Protein 8K4Y (pdb70)

Solvent-accessible surface area: 5339 Å² total

Sequence (67 aa):
GPGPGPRGDKKGETGERRGPGPGPGGPGPGPRGDKGEETGERGPGPGPGPGPGPRGDKGETGEERGPGPGP

Secondary structure (DSSP, 8-state):
-----PPPPPPPPPPPP------/-----PPPPPPPPPPPP-----/-----PPPPPPPPPPPP-----

Structure (mmCIF, N/CA/C/O backbone):
data_8K4Y
#
_entry.id   8K4Y
#
_cell.length_a   17.867
_cell.length_b   21.225
_cell.length_c   89.138
_cell.angle_alpha   90.000
_cell.angle_beta   90.636
_cell.angle_gamma   90.000
#
_symmetry.space_group_name_H-M   'P 1 21 1'
#
loop_
_entity.id
_entity.type
_entity.pdbx_description
1 polymer 'triple-helix region of human ReCol 3'
2 non-polymer 'SULFATE ION'
3 water water
#
loop_
_atom_site.group_PDB
_atom_site.id
_atom_site.type_symbol
_atom_site.label_atom_id
_atom_site.label_alt_id
_atom_site.label_comp_id
_atom_site.label_asym_id
_atom_site.label_entity_id
_atom_site.label_seq_id
_atom_site.pdbx_PDB_ins_code
_atom_site.Cartn_x
_atom_site.Cartn_y
_atom_site.Cartn_z
_atom_site.occupancy
_atom_site.B_iso_or_equiv
_atom_site.auth_seq_id
_atom_site.auth_comp_id
_atom_site.auth_asym_id
_atom_site.auth_atom_id
_atom_site.pdbx_PDB_model_num
ATOM 1 N N . GLY A 1 3 ? -1.900 -3.815 -82.721 1.000 42.780 3 GLY A N 1
ATOM 2 C CA . GLY A 1 3 ? -1.487 -2.447 -82.289 1.000 45.102 3 GLY A CA 1
ATOM 3 C C . GLY A 1 3 ? -0.596 -2.510 -81.056 1.000 44.020 3 GLY A C 1
ATOM 4 O O . GLY A 1 3 ? -0.292 -3.599 -80.571 1.000 41.050 3 GLY A O 1
ATOM 5 N N . PRO A 1 4 ? -0.170 -1.360 -80.489 1.000 43.675 4 PRO A N 1
ATOM 6 C CA . PRO A 1 4 ? 0.618 -1.369 -79.262 1.000 41.749 4 PRO A CA 1
ATOM 7 C C . PRO A 1 4 ? -0.229 -1.889 -78.107 1.000 39.385 4 PRO A C 1
ATOM 8 O O . PRO A 1 4 ? -1.455 -1.791 -78.137 1.000 36.917 4 PRO A O 1
ATOM 20 N N . GLY A 1 6 ? -2.150 -2.036 -74.537 1.000 23.961 6 GLY A N 1
ATOM 21 C CA . GLY A 1 6 ? -2.769 -1.029 -73.661 1.000 24.342 6 GLY A CA 1
ATOM 22 C C . GLY A 1 6 ? -1.839 -0.641 -72.517 1.000 23.853 6 GLY A C 1
ATOM 23 O O . GLY A 1 6 ? -0.898 -1.360 -72.166 1.000 21.859 6 GLY A O 1
ATOM 24 N N . PRO A 1 7 ? -2.108 0.504 -71.860 1.000 23.267 7 PRO A N 1
ATOM 25 C CA . PRO A 1 7 ? -1.366 0.872 -70.663 1.000 22.441 7 PRO A CA 1
ATOM 26 C C . PRO A 1 7 ? -1.722 -0.028 -69.472 1.000 20.899 7 PRO A C 1
ATOM 27 O O . PRO A 1 7 ? -2.726 -0.733 -69.465 1.000 17.751 7 PRO A O 1
ATOM 39 N N . GLY A 1 9 ? -3.189 -1.239 -65.931 1.000 14.140 9 GLY A N 1
ATOM 40 C CA . GLY A 1 9 ? -4.335 -0.892 -65.083 1.000 14.072 9 GLY A CA 1
ATOM 41 C C . GLY A 1 9 ? -3.879 -0.047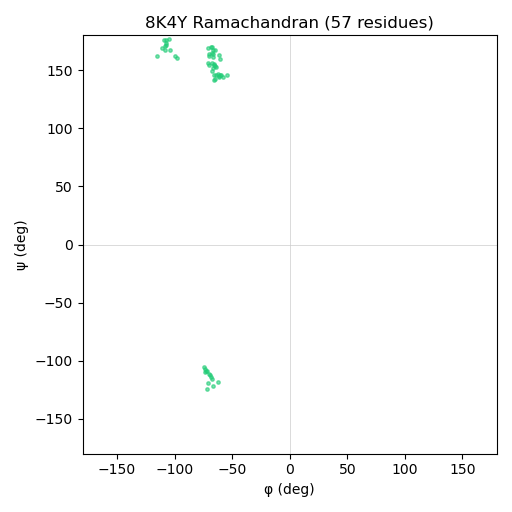 -63.890 1.000 14.032 9 GLY A C 1
ATOM 42 O O . GLY A 1 9 ? -2.687 0.105 -63.593 1.000 13.119 9 GLY A O 1
ATOM 43 N N . PRO A 1 10 ? -4.849 0.550 -63.189 1.000 13.442 10 PRO A N 1
ATOM 44 C CA . PRO A 1 10 ? -4.566 1.282 -61.959 1.000 12.717 10 PRO A CA 1
ATOM 45 C C . PRO A 1 10 ? -4.058 0.353 -60.860 1.000 10.966 10 PRO A C 1
ATOM 46 O O . PRO A 1 10 ? -4.330 -0.853 -60.843 1.000 10.983 10 PRO A O 1
ATOM 50 N N . ARG A 1 11 ? -3.324 0.967 -59.938 1.000 11.256 11 ARG A N 1
ATOM 51 C CA . ARG A 1 11 ? -2.918 0.262 -58.708 1.000 10.942 11 ARG A CA 1
ATOM 52 C C . ARG A 1 11 ? -4.160 -0.304 -58.020 1.000 10.875 11 ARG A C 1
ATOM 53 O O . ARG A 1 11 ? -5.212 0.341 -58.013 1.000 12.656 11 ARG A O 1
ATOM 61 N N . GLY A 1 12 ? -3.987 -1.466 -57.379 1.000 10.438 12 GLY A N 1
ATOM 62 C CA . GLY A 1 12 ? -5.047 -2.098 -56.594 1.000 10.113 12 GLY A CA 1
ATOM 63 C C . GLY A 1 12 ? -5.429 -1.264 -55.385 1.000 10.459 12 GLY A C 1
ATOM 64 O O . GLY A 1 12 ? -4.769 -0.273 -55.041 1.000 11.124 12 GLY A O 1
ATOM 65 N N . ASP A 1 13 ? -6.550 -1.620 -54.773 1.000 10.331 13 ASP A N 1
ATOM 66 C CA . ASP A 1 13 ? -7.022 -0.935 -53.546 1.000 10.995 13 ASP A CA 1
ATOM 67 C C . ASP A 1 13 ? -6.032 -1.141 -52.396 1.000 9.568 13 ASP A C 1
ATOM 68 O O . ASP A 1 13 ? -5.342 -2.154 -52.324 1.000 10.558 13 ASP A O 1
ATOM 73 N N . LYS A 1 14 ? -6.023 -0.183 -51.487 1.000 9.610 14 LYS A N 1
ATOM 74 C CA A LYS A 1 14 ? -5.245 -0.319 -50.234 0.500 10.127 14 LYS A CA 1
ATOM 75 C CA B LYS A 1 14 ? -5.255 -0.309 -50.227 0.500 10.267 14 LYS A CA 1
ATOM 76 C C . LYS A 1 14 ? -5.793 -1.500 -49.442 1.000 9.827 14 LYS A C 1
ATOM 77 O O . LYS A 1 14 ? -7.014 -1.757 -49.475 1.000 10.782 14 LYS A O 1
ATOM 88 N N . GLY A 1 15 ? -4.916 -2.203 -48.779 1.000 9.314 15 GLY A N 1
ATOM 89 C CA . GLY A 1 15 ? -5.319 -3.325 -47.929 1.000 9.187 15 GLY A CA 1
ATOM 90 C C . GLY A 1 15 ? -6.235 -2.947 -46.769 1.000 9.810 15 GLY A C 1
ATOM 91 O O . GLY A 1 15 ? -6.315 -1.766 -46.354 1.000 9.922 15 GLY A O 1
ATOM 92 N N . GLU A 1 16 ? -6.854 -3.977 -46.238 1.000 11.313 16 GLU A N 1
ATOM 93 C CA . GLU A 1 16 ? -7.727 -3.812 -45.055 1.000 12.530 16 GLU A CA 1
ATOM 94 C C . GLU A 1 16 ? -6.869 -3.372 -43.872 1.000 12.007 16 GLU A C 1
ATOM 95 O O . GLU A 1 16 ? -5.661 -3.661 -43.800 1.000 11.165 16 GLU A O 1
ATOM 101 N N . THR A 1 17 ? -7.514 -2.673 -42.947 1.000 12.435 17 THR A N 1
ATOM 102 C CA . THR A 1 17 ? -6.879 -2.158 -41.725 1.000 12.583 17 THR A CA 1
ATOM 103 C C . THR A 1 17 ? -6.474 -3.337 -40.866 1.000 10.464 17 THR A C 1
ATOM 104 O O . THR A 1 17 ? -7.173 -4.347 -40.835 1.000 10.278 17 THR A O 1
ATOM 108 N N . GLY A 1 18 ? -5.348 -3.169 -40.164 1.000 10.118 18 GLY A N 1
ATOM 109 C CA . GLY A 1 18 ? -4.898 -4.246 -39.284 1.000 9.830 18 GLY A CA 1
ATOM 110 C C . GLY A 1 18 ? -5.821 -4.387 -38.085 1.000 9.509 18 GLY A C 1
ATOM 111 O O . GLY A 1 18 ? -6.649 -3.493 -37.779 1.000 10.544 18 GLY A O 1
ATOM 112 N N . GLU A 1 19 ? -5.706 -5.544 -37.465 1.000 10.383 19 GLU A N 1
ATOM 113 C CA . GLU A 1 19 ? -6.450 -5.820 -36.202 1.000 11.286 19 GLU A CA 1
ATOM 114 C C . GLU A 1 19 ? -6.040 -4.862 -35.097 1.000 10.418 19 GLU A C 1
ATOM 115 O O . GLU A 1 19 ? -4.902 -4.467 -35.003 1.000 9.272 19 GLU A O 1
ATOM 121 N N . ARG A 1 20 ? -7.014 -4.511 -34.284 1.000 11.626 20 ARG A N 1
ATOM 122 C CA A ARG A 1 20 ? -6.754 -3.768 -33.035 0.500 11.663 20 ARG A CA 1
ATOM 123 C CA B ARG A 1 20 ? -6.757 -3.768 -33.034 0.500 11.754 20 ARG A CA 1
ATOM 124 C C . ARG A 1 20 ? -5.839 -4.615 -32.158 1.000 11.627 20 ARG A C 1
ATOM 125 O O . ARG A 1 20 ? -5.967 -5.840 -32.163 1.000 12.333 20 ARG A O 1
ATOM 140 N N . GLY A 1 21 ? -4.935 -3.930 -31.461 1.000 11.522 21 GLY A N 1
ATOM 141 C CA . GLY A 1 21 ? -4.031 -4.588 -30.509 1.000 11.805 21 GLY A CA 1
ATOM 142 C C . GLY A 1 21 ? -4.810 -5.268 -29.398 1.000 12.576 21 GLY A C 1
ATOM 143 O O . GLY A 1 21 ? -5.976 -4.980 -29.111 1.000 12.315 21 GLY A O 1
ATOM 144 N N . PRO A 1 22 ? -4.141 -6.225 -28.747 1.000 13.248 22 PRO A N 1
ATOM 145 C CA . PRO A 1 22 ? -4.718 -6.935 -27.615 1.000 13.572 22 PRO A CA 1
ATOM 146 C C . PRO A 1 22 ? -4.799 -6.038 -26.381 1.000 13.203 22 PRO A C 1
ATOM 147 O O . PRO A 1 22 ? -4.144 -5.007 -26.298 1.000 12.947 22 PRO A O 1
ATOM 159 N N . GLY A 1 24 ? -4.402 -4.531 -22.621 1.000 14.775 24 GLY A N 1
ATOM 160 C CA . GLY A 1 24 ? -3.259 -4.322 -21.731 1.000 14.956 24 GLY A CA 1
ATOM 161 C C . GLY A 1 24 ? -3.369 -5.186 -20.476 1.000 15.807 24 GLY A C 1
ATOM 162 O O . GLY A 1 24 ? -4.406 -5.756 -20.159 1.000 14.927 24 GLY A O 1
ATOM 163 N N . PRO A 1 25 ? -2.243 -5.366 -19.784 1.000 17.995 25 PRO A N 1
ATOM 164 C CA . PRO A 1 25 ? -2.213 -6.179 -18.574 1.000 18.838 25 PRO A CA 1
ATOM 165 C C . PRO A 1 25 ? -2.894 -5.459 -17.422 1.000 19.914 25 PRO A C 1
ATOM 166 O O . PRO A 1 25 ? -3.129 -4.253 -17.488 1.000 18.212 25 PRO A O 1
ATOM 178 N N . GLY A 1 27 ? -3.302 -3.469 -13.940 1.000 23.046 27 GLY A N 1
ATOM 179 C CA . GLY A 1 27 ? -2.520 -2.366 -13.358 1.000 24.628 27 GLY A CA 1
ATOM 180 C C . GLY A 1 27 ? -1.694 -2.836 -12.162 1.000 26.617 27 GLY A C 1
ATOM 181 O O . GLY A 1 27 ? -1.759 -3.996 -11.740 1.000 28.938 27 GLY A O 1
ATOM 182 N N . PRO A 1 28 ? -0.871 -1.932 -11.594 1.000 28.977 28 PRO A N 1
ATOM 183 C CA . PRO A 1 28 ? -0.092 -2.237 -10.399 1.000 31.242 28 PRO A CA 1
ATOM 184 C C . PRO A 1 28 ? -1.004 -2.557 -9.220 1.000 34.566 28 PRO A C 1
ATOM 185 O O . PRO A 1 28 ? -2.156 -2.111 -9.170 1.000 30.441 28 PRO A O 1
ATOM 197 N N . GLY A 1 30 ? -2.580 -2.034 -5.583 1.000 41.713 30 GLY A N 1
ATOM 198 C CA . GLY A 1 30 ? -3.020 -0.750 -5.009 1.000 42.076 30 GLY A CA 1
ATOM 199 C C . GLY A 1 30 ? -2.389 -0.499 -3.654 1.000 45.591 30 GLY A C 1
ATOM 200 O O . GLY A 1 30 ? -1.512 -1.232 -3.170 1.000 48.786 30 GLY A O 1
ATOM 210 N N . GLY B 1 3 ? -4.020 -1.199 -77.440 1.000 34.980 3 GLY B N 1
ATOM 211 C CA . GLY B 1 3 ? -4.953 -2.065 -76.705 1.000 30.821 3 GLY B CA 1
ATOM 212 C C . GLY B 1 3 ? -5.656 -1.283 -75.595 1.000 31.253 3 GLY B C 1
ATOM 213 O O . GLY B 1 3 ? -5.239 -0.186 -75.226 1.000 34.329 3 GLY B O 1
ATOM 214 N N . PRO B 1 4 ? -6.743 -1.832 -75.015 1.000 31.604 4 PRO B N 1
ATOM 215 C CA . PRO B 1 4 ? -7.411 -1.180 -73.896 1.000 33.620 4 PRO B CA 1
ATOM 216 C C . PRO B 1 4 ? -6.499 -1.191 -72.668 1.000 29.467 4 PRO B C 1
ATOM 217 O O . PRO B 1 4 ? -5.564 -1.997 -72.563 1.000 25.286 4 PRO B O 1
ATOM 229 N N . GLY B 1 6 ? -5.208 -2.074 -68.942 1.000 18.107 6 GLY B N 1
ATOM 230 C CA . GLY B 1 6 ? -5.341 -3.297 -68.144 1.000 16.746 6 GLY B CA 1
ATOM 231 C C . GLY B 1 6 ? -6.326 -3.088 -66.999 1.000 15.365 6 GLY B C 1
ATOM 232 O O . GLY B 1 6 ? -6.750 -1.973 -66.668 1.000 15.497 6 GLY B O 1
ATOM 233 N N . PRO B 1 7 ? -6.739 -4.190 -66.359 1.000 14.950 7 PRO B N 1
ATOM 234 C CA . PRO B 1 7 ? -7.617 -4.090 -65.194 1.000 14.338 7 PRO B CA 1
ATOM 235 C C . PRO B 1 7 ? -6.882 -3.597 -63.951 1.000 14.793 7 PRO B C 1
ATOM 236 O O . PRO B 1 7 ? -5.660 -3.578 -63.918 1.000 14.314 7 PRO B O 1
ATOM 248 N N . GLY B 1 9 ? -5.105 -3.585 -60.341 1.000 10.936 9 GLY B N 1
ATOM 249 C CA . GLY B 1 9 ? -4.259 -4.526 -59.614 1.000 10.494 9 GLY B CA 1
ATOM 250 C C . GLY B 1 9 ? -4.997 -5.118 -58.424 1.000 10.345 9 GLY B C 1
ATOM 251 O O . GLY B 1 9 ? -6.104 -4.720 -58.067 1.000 10.390 9 GLY B O 1
ATOM 252 N N . PRO B 1 10 ? -4.392 -6.157 -57.841 1.000 9.909 10 PRO B N 1
ATOM 253 C CA . PRO B 1 10 ? -4.911 -6.807 -56.650 1.000 10.150 10 PRO B CA 1
ATOM 254 C C . PRO B 1 10 ? -4.855 -5.895 -55.427 1.000 9.494 10 PRO B C 1
ATOM 255 O O . PRO B 1 10 ? -4.031 -5.014 -55.332 1.000 9.005 10 PRO B O 1
ATOM 259 N N . ARG B 1 1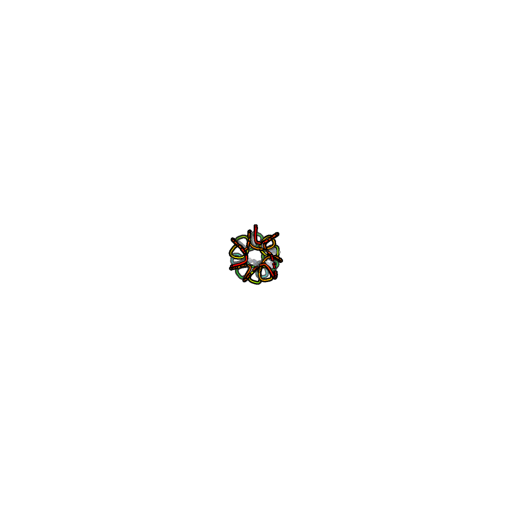1 ? -5.781 -6.139 -54.520 1.000 10.436 11 ARG B N 1
ATOM 260 C CA . ARG B 1 11 ? -5.854 -5.413 -53.229 1.000 11.138 11 ARG B CA 1
ATOM 261 C C . ARG B 1 11 ? -4.574 -5.666 -52.442 1.000 9.563 11 ARG B C 1
ATOM 262 O O . ARG B 1 11 ? -4.018 -6.765 -52.444 1.000 10.046 11 ARG B O 1
ATOM 270 N N . GLY B 1 12 ? -4.144 -4.643 -51.738 1.000 8.723 12 GLY B N 1
ATOM 271 C CA . GLY B 1 12 ? -2.968 -4.719 -50.866 1.000 8.822 12 GLY B CA 1
ATOM 272 C C . GLY B 1 12 ? -3.168 -5.633 -49.666 1.000 9.347 12 GLY B C 1
ATOM 273 O O . GLY B 1 12 ? -4.295 -6.063 -49.357 1.000 10.255 12 GLY B O 1
ATOM 274 N N . ASP B 1 13 ? -2.057 -5.924 -49.010 1.000 10.078 13 ASP B N 1
ATOM 275 C CA . ASP B 1 13 ? -2.033 -6.763 -47.794 1.000 10.435 13 ASP B CA 1
ATOM 276 C C . ASP B 1 13 ? -2.759 -6.076 -46.637 1.000 9.740 13 ASP B C 1
ATOM 277 O O . ASP B 1 13 ? -2.789 -4.857 -46.524 1.000 8.972 13 ASP B O 1
ATOM 282 N N . LYS B 1 14 ? -3.249 -6.917 -45.735 1.000 9.932 14 LYS B N 1
ATOM 283 C CA . LYS B 1 14 ? -3.861 -6.443 -44.476 1.000 10.092 14 LYS B CA 1
ATOM 284 C C . LYS B 1 14 ? -2.776 -5.745 -43.655 1.000 10.009 14 LYS B C 1
ATOM 285 O O . LYS B 1 14 ? -1.593 -6.182 -43.678 1.000 10.973 14 LYS B O 1
ATOM 291 N N . GLY B 1 15 ? -3.192 -4.713 -42.931 1.000 10.016 15 GLY B N 1
ATOM 292 C CA . GLY B 1 15 ? -2.232 -3.981 -42.097 1.000 9.800 15 GLY B CA 1
ATOM 293 C C . GLY B 1 15 ? -1.749 -4.785 -40.877 1.000 9.836 15 GLY B C 1
ATOM 294 O O . GLY B 1 15 ? -2.271 -5.848 -40.529 1.000 10.104 15 GLY B O 1
ATOM 295 N N . GLU B 1 16 ? -0.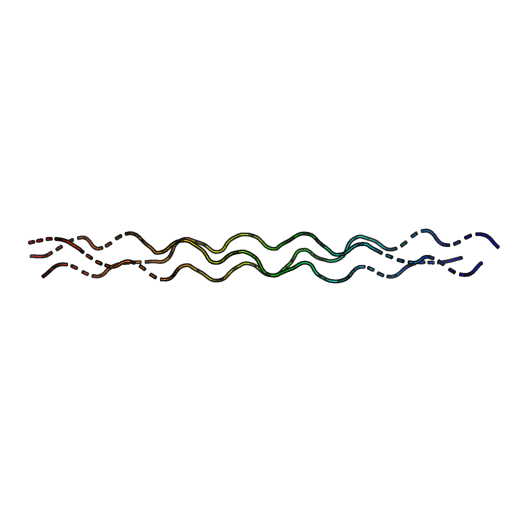666 -4.295 -40.316 1.000 10.483 16 GLU B N 1
ATOM 296 C CA A GLU B 1 16 ? -0.054 -4.805 -39.061 0.500 11.067 16 GLU B CA 1
ATOM 297 C CA B GLU B 1 16 ? -0.082 -4.861 -39.080 0.500 11.150 16 GLU B CA 1
ATOM 298 C C . GLU B 1 16 ? -1.075 -4.717 -37.929 1.000 10.087 16 GLU B C 1
ATOM 299 O O . GLU B 1 16 ? -1.822 -3.764 -37.885 1.000 9.533 16 GLU B O 1
ATOM 310 N N . THR B 1 17 ? -1.003 -5.663 -37.016 1.000 9.998 17 THR B N 1
ATOM 311 C CA . THR B 1 17 ? -1.772 -5.630 -35.747 1.000 9.505 17 THR B CA 1
ATOM 312 C C . THR B 1 17 ? -1.276 -4.469 -34.913 1.000 9.232 17 THR B C 1
ATOM 313 O O . THR B 1 17 ? -0.078 -4.210 -34.866 1.000 10.280 17 THR B O 1
ATOM 317 N N . GLY B 1 18 ? -2.196 -3.799 -34.238 1.000 9.570 18 GLY B N 1
ATOM 318 C CA . GLY B 1 18 ? -1.813 -2.738 -33.305 1.000 9.532 18 GLY B CA 1
ATOM 319 C C . GLY B 1 18 ? -1.080 -3.307 -32.103 1.000 10.277 18 GLY B C 1
ATOM 320 O O . GLY B 1 18 ? -1.088 -4.507 -31.845 1.000 10.764 18 GLY B O 1
ATOM 321 N N . GLU B 1 19 ? -0.431 -2.397 -31.399 1.000 11.871 19 GLU B N 1
ATOM 322 C CA . GLU B 1 19 ? 0.301 -2.726 -30.153 1.000 12.272 19 GLU B CA 1
ATOM 323 C C . GLU B 1 19 ? -0.677 -3.065 -29.034 1.000 11.639 19 GLU B C 1
ATOM 324 O O . GLU B 1 19 ? -1.825 -2.604 -29.052 1.000 11.485 19 GLU B O 1
ATOM 330 N N . ARG B 1 20 ? -0.197 -3.862 -28.085 1.000 12.023 20 ARG B N 1
ATOM 331 C CA . ARG B 1 20 ? -0.981 -4.146 -26.870 1.000 12.070 20 ARG B CA 1
ATOM 332 C C . ARG B 1 20 ? -1.240 -2.835 -26.139 1.000 11.958 20 ARG B C 1
ATOM 333 O O . ARG B 1 20 ? -0.402 -1.943 -26.148 1.000 14.290 20 ARG B O 1
ATOM 341 N N . GLY B 1 21 ? -2.409 -2.745 -25.512 1.000 12.544 21 GLY B N 1
ATOM 342 C CA . GLY B 1 21 ? -2.772 -1.558 -24.747 1.000 14.167 21 GLY B CA 1
ATOM 343 C C . GLY B 1 21 ? -1.900 -1.445 -23.502 1.000 15.475 21 GLY B C 1
ATOM 344 O O . GLY B 1 21 ? -1.157 -2.348 -23.096 1.000 15.172 21 GLY B O 1
ATOM 345 N N . PRO B 1 22 ? -2.010 -0.285 -22.849 1.000 18.029 22 PRO B N 1
ATOM 346 C CA . PRO B 1 22 ? -1.233 -0.026 -21.649 1.000 19.959 22 PRO B CA 1
ATOM 347 C C . PRO B 1 22 ? -1.756 -0.809 -20.444 1.000 21.162 22 PRO B C 1
ATOM 348 O O . PRO B 1 22 ? -2.877 -1.316 -20.464 1.000 18.575 22 PRO B O 1
ATOM 360 N N . GLY B 1 24 ? -3.550 -1.329 -16.886 1.000 21.659 24 GLY B N 1
ATOM 361 C CA . GLY B 1 24 ? -4.691 -0.698 -16.208 1.000 20.842 24 GLY B CA 1
ATOM 362 C C . GLY B 1 24 ? -4.227 0.237 -15.097 1.000 22.456 24 GLY B C 1
ATOM 363 O O . GLY B 1 24 ? -3.043 0.353 -14.769 1.000 24.514 24 GLY B O 1
ATOM 364 N N . PRO B 1 25 ? -5.194 0.917 -14.464 1.000 22.227 25 PRO B N 1
ATOM 365 C CA . PRO B 1 25 ? -4.875 1.812 -13.361 1.000 24.723 25 PRO B CA 1
ATOM 366 C C . PRO B 1 25 ? -4.484 1.003 -12.133 1.000 28.336 25 PRO B C 1
ATOM 367 O O . PRO B 1 25 ? -4.720 -0.213 -12.073 1.000 23.994 25 PRO B O 1
ATOM 379 N N . GLY B 1 27 ? -4.570 -0.701 -8.502 1.000 32.784 27 GLY B N 1
ATOM 380 C CA . GLY B 1 27 ? -5.678 -1.324 -7.756 1.000 35.398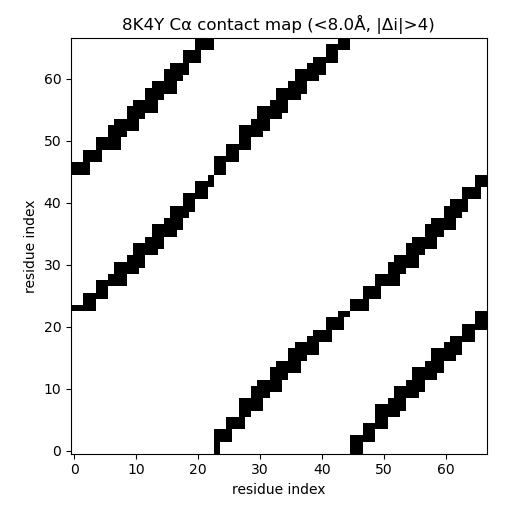 27 GLY B CA 1
ATOM 381 C C . GLY B 1 27 ? -6.120 -0.443 -6.589 1.000 34.778 27 GLY B C 1
ATOM 382 O O . GLY B 1 27 ? -5.512 0.589 -6.315 1.000 32.108 27 GLY B O 1
ATOM 383 N N . PRO B 1 28 ? -7.221 -0.810 -5.898 1.000 36.966 28 PRO B N 1
ATOM 384 C CA . PRO B 1 28 ? -7.692 -0.078 -4.717 1.000 38.776 28 PRO B CA 1
ATOM 385 C C . PRO B 1 28 ? -7.035 -0.505 -3.389 1.000 39.748 28 PRO B C 1
ATOM 386 O O . PRO B 1 28 ? -5.866 -0.945 -3.345 1.000 34.949 28 PRO B O 1
ATOM 390 N N . GLY C 1 3 ? -4.462 -3.590 -80.332 1.000 36.992 3 GLY C N 1
ATOM 391 C CA . GLY C 1 3 ? -3.352 -4.278 -79.612 1.000 32.285 3 GLY C CA 1
ATOM 392 C C . GLY C 1 3 ? -3.885 -5.058 -78.415 1.000 31.221 3 GLY C C 1
ATOM 393 O O . GLY C 1 3 ? -5.062 -4.953 -78.068 1.000 30.338 3 GLY C O 1
ATOM 394 N N . PRO C 1 4 ? -3.033 -5.856 -77.737 1.000 30.483 4 PRO C N 1
ATOM 395 C CA . PRO C 1 4 ? -3.500 -6.643 -76.601 1.000 30.776 4 PRO C CA 1
ATOM 39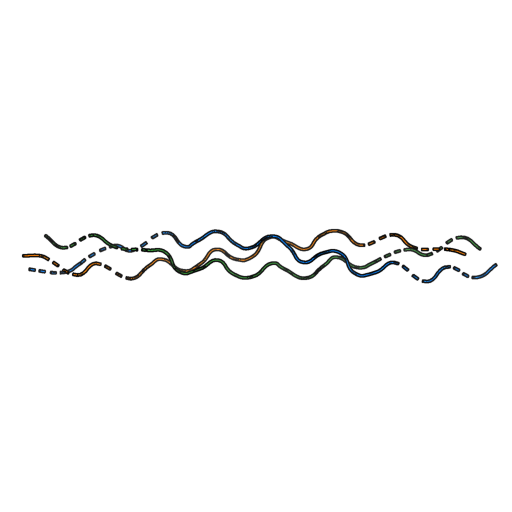6 C C . PRO C 1 4 ? -3.847 -5.705 -75.445 1.000 27.235 4 PRO C C 1
ATOM 397 O O . PRO C 1 4 ? -3.330 -4.588 -75.359 1.000 25.424 4 PRO C O 1
ATOM 409 N N . GLY C 1 6 ? -3.663 -3.922 -71.849 1.000 20.103 6 GLY C N 1
ATOM 410 C CA . GLY C 1 6 ? -2.566 -3.669 -70.900 1.000 20.063 6 GLY C CA 1
ATOM 411 C C . GLY C 1 6 ? -2.555 -4.718 -69.802 1.000 21.274 6 GLY C C 1
ATOM 412 O O . GLY C 1 6 ? -3.570 -5.383 -69.528 1.000 20.359 6 GLY C O 1
ATOM 413 N N . PRO C 1 7 ? -1.411 -4.871 -69.110 1.000 19.554 7 PRO C N 1
ATOM 414 C CA . PRO C 1 7 ? -1.349 -5.786 -67.978 1.000 19.753 7 PRO C CA 1
ATOM 415 C C . PRO C 1 7 ? -2.164 -5.265 -66.805 1.000 16.439 7 PRO C C 1
ATOM 416 O O . PRO C 1 7 ? -2.440 -4.062 -66.704 1.000 14.094 7 PRO C O 1
ATOM 428 N N . GLY C 1 9 ? -2.841 -3.790 -63.166 1.000 11.483 9 GLY C N 1
ATOM 429 C CA . GLY C 1 9 ? -2.065 -2.825 -62.389 1.000 10.728 9 GLY C CA 1
ATOM 430 C C . GLY C 1 9 ? -1.348 -3.510 -61.221 1.000 10.639 9 GLY C C 1
ATOM 431 O O . GLY C 1 9 ? -1.509 -4.704 -60.934 1.000 12.243 9 GLY C O 1
ATOM 432 N N . PRO C 1 10 ? -0.475 -2.736 -60.576 1.000 10.116 10 PRO C N 1
ATOM 433 C CA . PRO C 1 10 ? 0.294 -3.241 -59.448 1.000 10.438 10 PRO C CA 1
ATOM 434 C C . PRO C 1 10 ? -0.589 -3.443 -58.224 1.000 9.832 10 PRO C C 1
ATOM 435 O O . PRO C 1 10 ? -1.657 -2.849 -58.100 1.000 10.162 10 PRO C O 1
ATOM 439 N N . ARG C 1 11 ? -0.113 -4.328 -57.361 1.000 10.537 11 ARG C N 1
ATOM 440 C CA . ARG C 1 11 ? -0.797 -4.587 -56.067 1.000 11.055 11 ARG C CA 1
ATOM 441 C C . ARG C 1 11 ? -0.892 -3.283 -55.300 1.000 10.631 11 ARG C C 1
ATOM 442 O O . ARG C 1 11 ? 0.033 -2.465 -55.272 1.000 12.198 11 ARG C O 1
ATOM 450 N N . GLY C 1 12 ? -2.016 -3.149 -54.594 1.000 9.529 12 GLY C N 1
ATOM 451 C CA . GLY C 1 12 ? -2.215 -1.954 -53.775 1.000 10.052 12 GLY C CA 1
ATOM 452 C C . GLY C 1 12 ? -1.300 -1.942 -52.545 1.000 9.549 12 GLY C C 1
ATOM 453 O O . GLY C 1 12 ? -0.640 -2.951 -52.198 1.000 10.549 12 GLY C O 1
ATOM 454 N N . ASP C 1 13 ? -1.277 -0.791 -51.915 1.000 9.578 13 ASP C N 1
ATOM 455 C CA . ASP C 1 13 ? -0.471 -0.579 -50.701 1.000 9.905 13 ASP C CA 1
ATOM 456 C C . ASP C 1 13 ? -1.005 -1.390 -49.511 1.000 10.7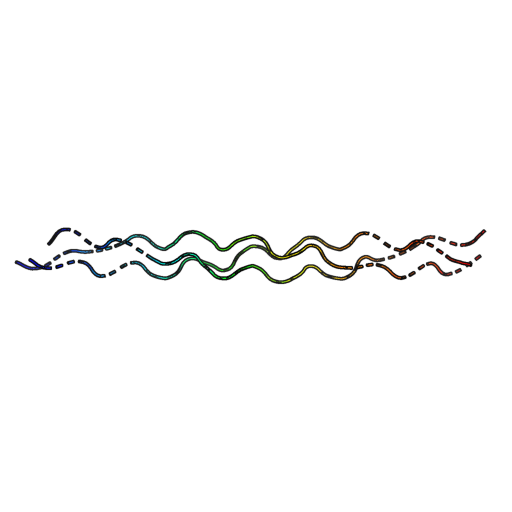42 13 ASP C C 1
ATOM 457 O O . ASP C 1 13 ? -2.188 -1.733 -49.440 1.000 9.846 13 ASP C O 1
ATOM 462 N N . LYS C 1 14 ? -0.106 -1.646 -48.577 1.000 11.092 14 LYS C N 1
ATOM 463 C CA . LYS C 1 14 ? -0.447 -2.343 -47.320 1.000 11.780 14 LYS C CA 1
ATOM 464 C C . LYS C 1 14 ? -1.456 -1.508 -46.552 1.000 10.430 14 LYS C C 1
ATOM 465 O O . LYS C 1 14 ? -1.413 -0.272 -46.582 1.000 10.476 14 LYS C O 1
ATOM 471 N N . GLY C 1 15 ? -2.330 -2.213 -45.848 1.000 10.208 15 GLY C N 1
ATOM 472 C CA . GLY C 1 15 ? -3.324 -1.539 -44.994 1.000 9.894 15 GLY C CA 1
ATOM 473 C C . GLY C 1 15 ? -2.694 -0.809 -43.809 1.000 9.965 15 GLY C C 1
ATOM 474 O O . GLY C 1 15 ? -1.545 -1.051 -43.468 1.000 9.093 15 GLY C O 1
ATOM 475 N N . GLU C 1 16 ? -3.467 0.079 -43.209 1.000 10.577 16 GLU C N 1
ATOM 476 C CA . GLU C 1 16 ? -3.012 0.851 -42.028 1.000 11.522 16 GLU C CA 1
ATOM 477 C C . GLU C 1 16 ? -2.850 -0.120 -40.861 1.000 10.439 16 GLU C C 1
ATOM 478 O O . GLU C 1 16 ? -3.616 -1.096 -40.745 1.000 11.049 16 GLU C O 1
ATOM 484 N N . THR C 1 17 ? -1.913 0.205 -39.982 1.000 10.176 17 THR C N 1
ATOM 485 C CA . THR C 1 17 ? -1.698 -0.555 -38.729 1.000 9.530 17 THR C CA 1
ATOM 486 C C . THR C 1 17 ? -2.943 -0.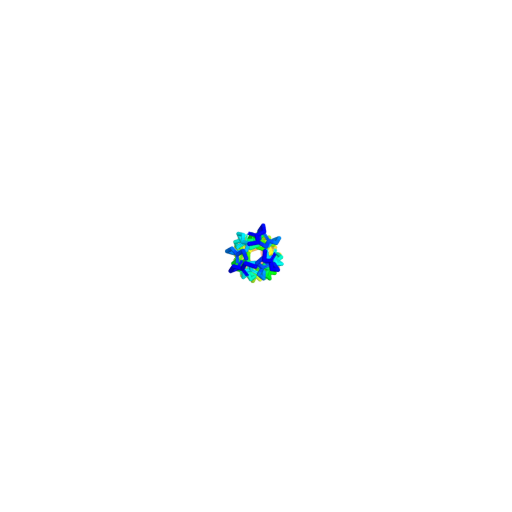396 -37.856 1.000 8.867 17 THR C C 1
ATOM 487 O O . THR C 1 17 ? -3.502 0.677 -37.807 1.000 9.825 17 THR C O 1
ATOM 491 N N . GLY C 1 18 ? -3.307 -1.465 -37.163 1.000 9.183 18 GLY C N 1
ATOM 492 C CA . GLY C 1 18 ? -4.453 -1.403 -36.245 1.000 9.830 18 GLY C CA 1
ATOM 493 C C . GLY C 1 18 ? -4.158 -0.474 -35.078 1.000 10.153 18 GLY C C 1
ATOM 494 O O . GLY C 1 18 ? -3.007 -0.104 -34.813 1.000 10.786 18 GLY C O 1
ATOM 495 N N . GLU C 1 19 ? -5.219 -0.048 -34.428 1.000 10.535 19 GLU C N 1
ATOM 496 C CA A GLU C 1 19 ? -5.096 0.846 -33.252 0.500 11.018 19 GLU C CA 1
ATOM 497 C CA B GLU C 1 19 ? -5.084 0.848 -33.254 0.500 11.039 19 GLU C CA 1
ATOM 498 C C . GLU C 1 19 ? -4.585 0.051 -32.057 1.000 10.000 19 GLU C C 1
ATOM 499 O O . GLU C 1 19 ? -4.648 -1.192 -32.040 1.000 10.120 19 GLU C O 1
ATOM 510 N N . ARG C 1 20 ? -4.058 0.811 -31.118 1.000 11.099 20 ARG C N 1
ATOM 511 C CA . ARG C 1 20 ? -3.574 0.249 -29.856 1.000 11.580 20 ARG C CA 1
ATOM 512 C C . ARG C 1 20 ? -4.734 -0.448 -29.143 1.000 10.207 20 ARG C C 1
ATOM 513 O O . ARG C 1 20 ? -5.902 0.014 -29.237 1.000 12.139 20 ARG C O 1
ATOM 521 N N . GLY C 1 21 ? -4.415 -1.534 -28.439 1.000 10.915 21 GLY C N 1
ATOM 522 C CA . GLY C 1 21 ? -5.458 -2.246 -27.671 1.000 11.226 21 GLY C CA 1
ATOM 523 C C . GLY C 1 21 ? -5.948 -1.394 -26.517 1.000 12.239 21 GLY C C 1
ATOM 524 O O . GLY C 1 21 ? -5.377 -0.369 -26.136 1.000 13.230 21 GLY C O 1
ATOM 525 N N . PRO C 1 22 ? -7.029 -1.869 -25.889 1.000 14.342 22 PRO C N 1
ATOM 526 C CA . PRO C 1 22 ? -7.585 -1.172 -24.750 1.000 15.601 22 PRO C CA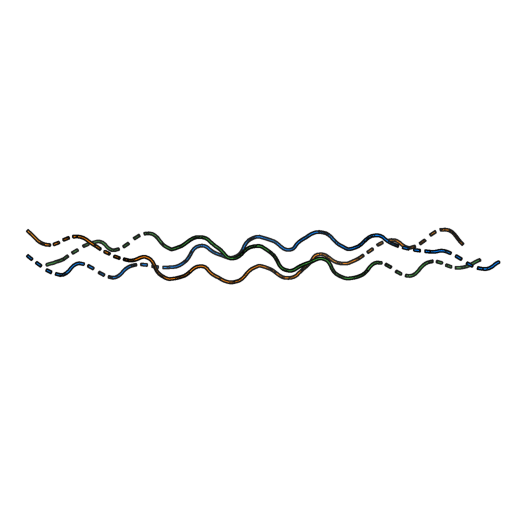 1
ATOM 527 C C . PRO C 1 22 ? -6.702 -1.283 -23.509 1.000 17.204 22 PRO C C 1
ATOM 528 O O . PRO C 1 22 ? -5.824 -2.143 -23.411 1.000 16.633 22 PRO C O 1
ATOM 540 N N . GLY C 1 24 ? -5.597 -2.211 -19.756 1.000 17.690 24 GLY C N 1
ATOM 541 C CA . GLY C 1 24 ? -5.832 -3.376 -18.890 1.000 18.154 24 GLY C CA 1
ATOM 542 C C . GLY C 1 24 ? -6.811 -3.064 -17.769 1.000 18.436 24 GLY C C 1
ATOM 543 O O . GLY C 1 24 ? -7.170 -1.921 -17.510 1.000 18.260 24 GLY C O 1
ATOM 544 N N . PRO C 1 25 ? -7.223 -4.108 -17.040 1.000 19.446 25 PRO C N 1
ATOM 545 C CA . PRO C 1 25 ? -8.124 -3.916 -15.915 1.000 20.257 25 PRO C CA 1
ATOM 546 C C . PRO C 1 25 ? -7.363 -3.306 -14.737 1.000 21.603 25 PRO C C 1
ATOM 547 O O . PRO C 1 25 ? -6.130 -3.302 -14.713 1.000 20.548 25 PRO C O 1
ATOM 559 N N . GLY C 1 27 ? -5.498 -3.021 -11.187 1.000 26.436 27 GLY C N 1
ATOM 560 C CA . GLY C 1 27 ? -4.606 -3.963 -10.487 1.000 29.997 27 GLY C CA 1
ATOM 561 C C . GLY C 1 27 ? -5.284 -4.614 -9.283 1.000 33.459 27 GLY C C 1
ATOM 562 O O . GLY C 1 27 ? -6.415 -4.288 -8.924 1.000 29.638 27 GLY C O 1
ATOM 563 N N . PRO C 1 28 ? -4.589 -5.561 -8.619 1.000 35.079 28 PRO C N 1
ATOM 564 C CA . PRO C 1 28 ? -5.104 -6.182 -7.400 1.000 36.461 28 PRO C CA 1
ATOM 565 C C . PRO C 1 28 ? -5.245 -5.148 -6.290 1.000 39.317 28 PRO C C 1
ATOM 566 O O . PRO C 1 28 ? -4.599 -4.097 -6.339 1.000 34.236 28 PRO C O 1
#

Foldseek 3Di:
DQDDDDDDDDDDDDDDDDDDDDD/DQDDDDDDDDDDDDDDDDDDPD/DQDDDDDDDDDDDDDDDDDDPD

B-factor: mean 22.29, std 11.26, range [8.72, 56.41]

Radius of gyration: 21.4 Å; Cα contacts (8 Å, |Δi|>4): 239; chains: 3; bounding box: 9×9×78 Å